Protein AF-A0A101NQ54-F1 (afdb_monomer_lite)

pLDDT: mean 85.05, std 10.68, range [37.66, 95.06]

Foldseek 3Di:
DDPPDLVVLVVLQVVVCVVDPAPDDPVVFVVVLVVVVVVVQCLQAVPPCVVACVACPPPDPPFHWAPKDWSYKTKHADPPDPFKIKMKTFMWTAGRVRDTDGRDIDIWIWGADPNDIHTDD

Sequence (121 aa):
MTGDGPGGDYAIQQVLESSSPANLPRAEENQLVALGSRIWLAEVTGTGRDRWPTYFGNEPLHTPYRDVRIQAGIARTVGGSPDRARVRLVWAGEDPAGEAEDGRSAQVLLTRSHAAWQPIR

Organism: NCBI:txid67386

Structure (mmCIF, N/CA/C/O backbone):
data_AF-A0A101NQ54-F1
#
_entry.id   AF-A0A101NQ54-F1
#
loop_
_atom_site.group_PDB
_atom_site.id
_atom_site.type_symbol
_atom_site.label_atom_id
_atom_site.label_alt_id
_atom_site.label_comp_id
_atom_site.label_asym_id
_atom_site.label_entity_id
_atom_site.label_seq_id
_atom_site.pdbx_PDB_ins_code
_atom_site.Cartn_x
_atom_site.Cartn_y
_atom_site.Cartn_z
_atom_site.occupancy
_atom_site.B_iso_or_equiv
_atom_site.auth_seq_id
_atom_site.auth_comp_id
_atom_site.auth_asym_id
_atom_site.auth_atom_id
_atom_site.pdbx_PDB_model_num
ATOM 1 N N . MET A 1 1 ? 28.590 -11.945 1.454 1.00 37.66 1 MET A N 1
ATOM 2 C CA . MET A 1 1 ? 28.012 -11.648 2.780 1.00 37.66 1 MET A CA 1
ATOM 3 C C . MET A 1 1 ? 26.573 -11.242 2.519 1.00 37.66 1 MET A C 1
ATOM 5 O O . MET A 1 1 ? 26.327 -10.095 2.190 1.00 37.66 1 MET A O 1
ATOM 9 N N . THR A 1 2 ? 25.662 -12.213 2.482 1.00 48.16 2 THR A N 1
ATOM 10 C CA . THR A 1 2 ? 24.274 -11.996 2.046 1.00 48.16 2 THR A CA 1
ATOM 11 C C . THR A 1 2 ? 23.422 -11.802 3.290 1.00 48.16 2 THR A C 1
ATOM 13 O O . THR A 1 2 ? 23.081 -12.768 3.963 1.00 48.16 2 THR A O 1
ATOM 16 N N . GLY A 1 3 ? 23.170 -10.541 3.634 1.00 43.81 3 GLY A N 1
ATOM 17 C CA . GLY A 1 3 ? 22.299 -10.132 4.740 1.00 43.81 3 GLY A CA 1
ATOM 18 C C . GLY A 1 3 ? 20.865 -9.846 4.294 1.00 43.81 3 GLY A C 1
ATOM 19 O O . GLY A 1 3 ? 20.188 -9.064 4.944 1.00 43.81 3 GLY A O 1
ATOM 20 N N . ASP A 1 4 ? 20.429 -10.446 3.185 1.00 55.75 4 ASP A N 1
ATOM 21 C CA . ASP A 1 4 ? 19.188 -10.103 2.485 1.00 55.75 4 ASP A CA 1
ATOM 22 C C . ASP A 1 4 ? 18.215 -11.294 2.479 1.00 55.75 4 ASP A C 1
ATOM 24 O O . ASP A 1 4 ? 17.857 -11.865 1.452 1.00 55.75 4 ASP A O 1
ATOM 28 N N . GLY A 1 5 ? 17.898 -11.773 3.681 1.00 58.06 5 GLY A N 1
ATOM 29 C CA . GLY A 1 5 ? 16.955 -12.868 3.904 1.00 58.06 5 GLY A CA 1
ATOM 30 C C . GLY A 1 5 ? 15.879 -12.480 4.918 1.00 58.06 5 GLY A C 1
ATOM 31 O O . GLY A 1 5 ? 15.963 -11.398 5.495 1.00 58.06 5 GLY A O 1
ATOM 32 N N . PRO A 1 6 ? 14.931 -13.385 5.234 1.00 60.62 6 PRO A N 1
ATOM 33 C CA . PRO A 1 6 ? 13.799 -13.123 6.133 1.00 60.62 6 PRO A CA 1
ATOM 34 C C . PRO A 1 6 ? 14.183 -12.485 7.479 1.00 60.62 6 PRO A C 1
ATOM 36 O O . PRO A 1 6 ? 13.400 -11.754 8.072 1.00 60.62 6 PRO A O 1
ATOM 39 N N . GLY A 1 7 ? 15.403 -12.735 7.973 1.00 62.97 7 GLY A N 1
ATOM 40 C CA . GLY A 1 7 ? 15.936 -12.101 9.184 1.00 62.97 7 GLY A CA 1
ATOM 41 C C . GLY A 1 7 ? 16.138 -10.581 9.077 1.00 62.97 7 GLY A C 1
ATOM 42 O O . GLY A 1 7 ? 15.941 -9.884 10.070 1.00 62.97 7 GLY A O 1
ATOM 43 N N . GLY A 1 8 ? 16.487 -10.066 7.894 1.00 67.19 8 GLY A N 1
ATOM 44 C CA . GLY A 1 8 ? 16.560 -8.630 7.610 1.00 67.19 8 GLY A CA 1
ATOM 45 C C . GLY A 1 8 ? 15.173 -7.988 7.626 1.00 67.19 8 GLY A C 1
ATOM 46 O O . GLY A 1 8 ? 14.975 -6.982 8.303 1.00 67.19 8 GLY A O 1
ATOM 47 N N . ASP A 1 9 ? 14.188 -8.643 7.007 1.00 75.06 9 ASP A N 1
ATOM 48 C CA . ASP A 1 9 ? 12.789 -8.196 7.009 1.00 75.06 9 ASP A CA 1
ATOM 49 C C . ASP A 1 9 ? 12.223 -8.111 8.438 1.00 75.06 9 ASP A C 1
ATOM 51 O O . ASP A 1 9 ? 11.572 -7.131 8.802 1.00 75.06 9 ASP A O 1
ATOM 55 N N . TYR A 1 10 ? 12.545 -9.086 9.300 1.00 72.44 10 TYR A N 1
ATOM 56 C CA . TYR A 1 10 ? 12.162 -9.039 10.717 1.00 72.44 10 TYR A CA 1
ATOM 57 C C . TYR A 1 10 ? 12.788 -7.858 11.468 1.00 72.44 10 TYR A C 1
ATOM 59 O O . TYR A 1 10 ? 12.113 -7.234 12.291 1.00 72.44 10 TYR A O 1
ATOM 67 N N . ALA A 1 11 ? 14.055 -7.530 11.203 1.00 78.44 11 ALA A N 1
ATOM 68 C CA . ALA A 1 11 ? 14.707 -6.381 11.825 1.00 78.44 11 ALA A CA 1
ATOM 69 C C . ALA A 1 11 ? 14.071 -5.058 11.367 1.00 78.44 11 ALA A C 1
ATOM 71 O O . ALA A 1 11 ? 13.776 -4.195 12.197 1.00 78.44 11 ALA A O 1
ATOM 72 N N . ILE A 1 12 ? 13.786 -4.924 10.067 1.00 78.81 12 ILE A N 1
ATOM 73 C CA . ILE A 1 12 ? 13.097 -3.757 9.500 1.00 78.81 12 ILE A CA 1
ATOM 74 C C . ILE A 1 12 ? 11.695 -3.621 10.110 1.00 78.81 12 ILE A C 1
ATOM 76 O O . ILE A 1 12 ? 11.304 -2.521 10.507 1.00 78.81 12 ILE A O 1
ATOM 80 N N . GLN A 1 13 ? 10.960 -4.728 10.264 1.00 82.06 13 GLN A N 1
ATOM 81 C CA . GLN A 1 13 ? 9.647 -4.725 10.907 1.00 82.06 13 GLN A CA 1
ATOM 82 C C . GLN A 1 13 ? 9.719 -4.212 12.351 1.00 82.06 13 GLN A C 1
ATOM 84 O O . GLN A 1 13 ? 8.916 -3.359 12.721 1.00 82.06 13 GLN A O 1
ATOM 89 N N . GLN A 1 14 ? 10.691 -4.653 13.157 1.00 77.81 14 GLN A N 1
ATOM 90 C CA . GLN A 1 14 ? 10.815 -4.178 14.542 1.00 77.81 14 GLN A CA 1
ATOM 91 C C . GLN A 1 14 ? 11.175 -2.691 14.636 1.00 77.81 14 GLN A C 1
ATOM 93 O O . GLN A 1 14 ? 10.640 -1.964 15.480 1.00 77.81 14 GLN A O 1
ATOM 98 N N . VAL A 1 15 ? 12.049 -2.206 13.750 1.00 79.69 15 VAL A N 1
ATOM 99 C CA . VAL A 1 15 ? 12.363 -0.772 13.666 1.00 79.69 15 VAL A CA 1
ATOM 100 C C . VAL A 1 15 ? 11.104 0.017 13.301 1.00 79.69 15 VAL A C 1
ATOM 102 O O . VAL A 1 15 ? 10.796 1.030 13.932 1.00 79.69 15 VAL A O 1
ATOM 105 N N . LEU A 1 16 ? 10.316 -0.478 12.347 1.00 79.69 16 LEU A N 1
ATOM 106 C CA . LEU A 1 16 ? 9.076 0.164 11.933 1.00 79.69 16 LEU A CA 1
ATOM 107 C C . LEU A 1 16 ? 8.032 0.177 13.064 1.00 79.69 16 LEU A C 1
ATOM 109 O O . LEU A 1 16 ? 7.446 1.227 13.338 1.00 79.69 16 LEU A O 1
ATOM 113 N N . GLU A 1 17 ? 7.845 -0.939 13.770 1.00 79.94 17 GLU A N 1
ATOM 114 C CA . GLU A 1 17 ? 6.942 -1.057 14.921 1.00 79.94 17 GLU A CA 1
ATOM 115 C C . GLU A 1 17 ? 7.335 -0.125 16.075 1.00 79.94 17 GLU A C 1
ATOM 117 O O . GLU A 1 17 ? 6.462 0.526 16.651 1.00 79.94 17 GLU A O 1
ATOM 122 N N . SER A 1 18 ? 8.631 0.002 16.379 1.00 73.88 18 SER A N 1
ATOM 123 C CA . SER A 1 18 ? 9.116 0.894 17.445 1.00 73.88 18 SER A CA 1
ATOM 124 C C . SER A 1 18 ? 8.966 2.383 17.110 1.00 73.88 18 SER A C 1
ATOM 126 O O . SER A 1 18 ? 8.860 3.211 18.014 1.00 73.88 18 SER A O 1
ATOM 128 N N . SER A 1 19 ? 8.877 2.738 15.822 1.00 75.69 19 SER A N 1
ATOM 129 C CA . SER A 1 19 ? 8.732 4.131 15.381 1.00 75.69 19 SER A CA 1
ATOM 130 C C . SER A 1 19 ? 7.388 4.769 15.754 1.00 75.69 19 SER A C 1
ATOM 132 O O . SER A 1 19 ? 7.277 5.997 15.773 1.00 75.69 19 SER A O 1
ATOM 134 N N . SER A 1 20 ? 6.331 3.982 16.006 1.00 72.81 20 SER A N 1
ATOM 135 C CA . SER A 1 20 ? 5.070 4.510 16.547 1.00 72.81 20 SER A CA 1
ATOM 136 C C . SER A 1 20 ? 4.220 3.444 17.238 1.00 72.81 20 SER A C 1
ATOM 138 O O . SER A 1 20 ? 4.012 2.367 16.666 1.00 72.81 20 SER A O 1
ATOM 140 N N . PRO A 1 21 ? 3.610 3.785 18.390 1.00 78.00 21 PRO A N 1
ATOM 141 C CA . PRO A 1 21 ? 2.788 2.857 19.154 1.00 78.00 21 PRO A CA 1
ATOM 142 C C . PRO A 1 21 ? 1.609 2.334 18.329 1.00 78.00 21 PRO A C 1
ATOM 144 O O . PRO A 1 21 ? 0.983 3.082 17.575 1.00 78.00 21 PRO A O 1
ATOM 147 N N . ALA A 1 22 ? 1.314 1.042 18.477 1.00 82.00 22 ALA A N 1
ATOM 148 C CA . ALA A 1 22 ? 0.141 0.425 17.873 1.00 82.00 22 ALA A CA 1
ATOM 149 C C . ALA A 1 22 ? -1.139 1.026 18.468 1.00 82.00 22 ALA A C 1
ATOM 151 O O . ALA A 1 22 ? -1.287 1.137 19.683 1.00 82.00 22 ALA A O 1
ATOM 152 N N . ASN A 1 23 ? -2.061 1.418 17.594 1.00 84.19 23 ASN A N 1
ATOM 153 C CA . ASN A 1 23 ? -3.337 2.042 17.951 1.00 84.19 23 ASN A CA 1
ATOM 154 C C . ASN A 1 23 ? -4.524 1.392 17.216 1.00 84.19 23 ASN A C 1
ATOM 156 O O . ASN A 1 23 ? -5.589 1.994 17.096 1.00 84.19 23 ASN A O 1
ATOM 160 N N . LEU A 1 24 ? -4.316 0.170 16.718 1.00 85.50 24 LEU A N 1
ATOM 161 C CA . LEU A 1 24 ? -5.283 -0.652 15.998 1.00 85.50 24 LEU A CA 1
ATOM 162 C C . LEU A 1 24 ? -5.225 -2.098 16.512 1.00 85.50 24 LEU A C 1
ATOM 164 O O . LEU A 1 24 ? -4.161 -2.554 16.943 1.0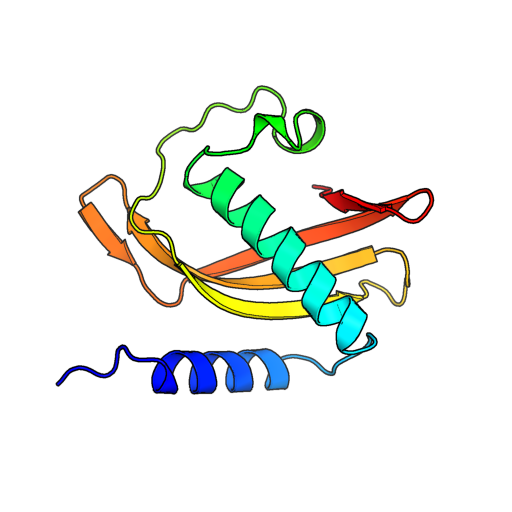0 85.50 24 LEU A O 1
ATOM 168 N N . PRO A 1 25 ? -6.333 -2.854 16.436 1.00 88.94 25 PRO A N 1
ATOM 169 C CA . PRO A 1 25 ? -6.299 -4.298 16.620 1.00 88.94 25 PRO A CA 1
ATOM 170 C C . PRO A 1 25 ? -5.367 -4.956 15.595 1.00 88.94 25 PRO A C 1
ATOM 172 O O . PRO A 1 25 ? -5.424 -4.640 14.408 1.00 88.94 25 PRO A O 1
ATOM 175 N N . ARG A 1 26 ? -4.561 -5.938 16.017 1.00 87.19 26 ARG A N 1
ATOM 176 C CA . ARG A 1 26 ? -3.557 -6.584 15.146 1.00 87.19 26 ARG A CA 1
ATOM 177 C C . ARG A 1 26 ? -4.148 -7.201 13.871 1.00 87.19 26 ARG A C 1
ATOM 179 O O . ARG A 1 26 ? -3.526 -7.156 12.817 1.00 87.19 26 ARG A O 1
ATOM 186 N N . ALA A 1 27 ? -5.355 -7.763 13.955 1.00 89.44 27 ALA A N 1
ATOM 187 C CA . ALA A 1 27 ? -6.048 -8.316 12.791 1.00 89.44 27 ALA A CA 1
ATOM 188 C C . ALA A 1 27 ? -6.398 -7.234 11.757 1.00 89.44 27 ALA A C 1
ATOM 190 O O . ALA A 1 27 ? -6.223 -7.442 10.559 1.00 89.44 27 ALA A O 1
ATOM 191 N N . GLU A 1 28 ? -6.852 -6.074 12.227 1.00 89.94 28 GLU A N 1
ATOM 192 C CA . GLU A 1 28 ? -7.181 -4.933 11.380 1.00 89.94 28 GLU A CA 1
ATOM 193 C C . GLU A 1 28 ? -5.919 -4.298 10.794 1.00 89.94 28 GLU A C 1
ATOM 195 O O . GLU A 1 28 ? -5.867 -4.023 9.600 1.00 89.94 28 GLU A O 1
ATOM 200 N N . GLU A 1 29 ? -4.863 -4.155 11.594 1.00 91.56 29 GLU A N 1
ATOM 201 C CA . GLU A 1 29 ? -3.559 -3.710 11.107 1.00 91.56 29 GLU A CA 1
ATOM 202 C C . GLU A 1 29 ? -3.045 -4.600 9.968 1.00 91.56 29 GLU A C 1
ATOM 204 O O . GLU A 1 29 ? -2.702 -4.087 8.906 1.00 91.56 29 GLU A O 1
ATOM 209 N N . ASN A 1 30 ? -3.070 -5.924 10.136 1.00 92.12 30 ASN A N 1
ATOM 210 C CA . ASN A 1 30 ? -2.643 -6.861 9.095 1.00 92.12 30 ASN A CA 1
ATOM 211 C C . ASN A 1 30 ? -3.478 -6.726 7.809 1.00 92.12 30 ASN A C 1
ATOM 213 O O . ASN A 1 30 ? -2.934 -6.797 6.706 1.00 92.12 30 ASN A O 1
ATOM 217 N N . GLN A 1 31 ? -4.794 -6.515 7.934 1.00 93.12 31 GLN A N 1
ATOM 218 C CA . GLN A 1 31 ? -5.672 -6.279 6.784 1.00 93.12 31 GLN A CA 1
ATOM 219 C C . GLN A 1 31 ? -5.314 -4.982 6.053 1.00 93.12 31 GLN A C 1
ATOM 221 O O . GLN A 1 31 ? -5.251 -4.966 4.823 1.00 93.12 31 GLN A O 1
ATOM 226 N N . LEU A 1 32 ? -5.054 -3.908 6.800 1.00 93.88 32 LEU A N 1
ATOM 227 C CA . LEU A 1 32 ? -4.682 -2.610 6.246 1.00 93.88 32 LEU A CA 1
ATOM 228 C C . LEU A 1 32 ? -3.304 -2.638 5.600 1.00 93.88 32 LEU A C 1
ATOM 230 O O . LEU A 1 32 ? -3.148 -2.089 4.515 1.00 93.88 32 LEU A O 1
ATOM 234 N N . VAL A 1 33 ? -2.333 -3.312 6.215 1.00 94.94 33 VAL A N 1
ATOM 235 C CA . VAL A 1 33 ? -1.010 -3.530 5.623 1.00 94.94 33 VAL A CA 1
ATOM 236 C C . VAL A 1 33 ? -1.152 -4.304 4.317 1.00 94.94 33 VAL A C 1
ATOM 238 O O . VAL A 1 33 ? -0.672 -3.830 3.297 1.00 94.94 33 VAL A O 1
ATOM 241 N N . ALA A 1 34 ? -1.897 -5.413 4.293 1.00 94.81 34 ALA A N 1
ATOM 242 C CA . ALA A 1 34 ? -2.115 -6.180 3.065 1.00 94.81 34 ALA A CA 1
ATOM 243 C C . ALA A 1 34 ? -2.812 -5.363 1.961 1.00 94.81 34 ALA A C 1
ATOM 245 O O . ALA A 1 34 ? -2.463 -5.485 0.785 1.00 94.81 34 ALA A O 1
ATOM 246 N N . LEU A 1 35 ? -3.791 -4.527 2.320 1.00 94.75 35 LEU A N 1
ATOM 247 C CA . LEU A 1 35 ? -4.455 -3.623 1.383 1.00 94.75 35 LEU A CA 1
ATOM 248 C C . LEU A 1 35 ? -3.481 -2.557 0.860 1.00 94.75 35 LEU A C 1
ATOM 250 O O . LEU A 1 35 ? -3.336 -2.411 -0.353 1.00 94.75 35 LEU A O 1
ATOM 254 N N . GLY A 1 36 ? -2.774 -1.871 1.760 1.00 94.25 36 GLY A N 1
ATOM 255 C CA . GLY A 1 36 ? -1.777 -0.853 1.436 1.00 94.25 36 GLY A CA 1
ATOM 256 C C . GLY A 1 36 ? -0.648 -1.400 0.568 1.00 94.25 36 GLY A C 1
ATOM 257 O O . GLY A 1 36 ? -0.278 -0.759 -0.406 1.00 94.25 36 GLY A O 1
ATOM 258 N N . SER A 1 37 ? -0.162 -2.613 0.840 1.00 94.12 37 SER A N 1
ATOM 259 C CA . SER A 1 37 ? 0.836 -3.301 0.018 1.00 94.12 37 SER A CA 1
ATOM 260 C C . SER A 1 37 ? 0.365 -3.503 -1.418 1.00 94.12 37 SER A C 1
ATOM 262 O O . SER A 1 37 ? 1.123 -3.253 -2.347 1.00 94.12 37 SER A O 1
ATOM 264 N N . ARG A 1 38 ? -0.890 -3.921 -1.630 1.00 94.19 38 ARG A N 1
ATOM 265 C CA . ARG A 1 38 ? -1.433 -4.104 -2.988 1.00 94.19 38 ARG A CA 1
ATOM 266 C C . ARG A 1 38 ? -1.607 -2.777 -3.722 1.00 94.19 38 ARG A C 1
ATOM 268 O O . ARG A 1 38 ? -1.344 -2.722 -4.917 1.00 94.19 38 ARG A O 1
ATOM 275 N N . ILE A 1 39 ? -2.041 -1.734 -3.014 1.00 92.94 39 ILE A N 1
ATOM 276 C CA . ILE A 1 39 ? -2.156 -0.382 -3.574 1.00 92.94 39 ILE A CA 1
ATOM 277 C C . ILE A 1 39 ? -0.772 0.136 -3.960 1.00 92.94 39 ILE A C 1
ATOM 279 O O . ILE A 1 39 ? -0.597 0.597 -5.080 1.00 92.94 39 ILE A O 1
ATOM 283 N N . TRP A 1 40 ? 0.221 -0.013 -3.081 1.00 93.50 40 TRP A N 1
ATOM 284 C CA . TRP A 1 40 ? 1.592 0.405 -3.355 1.00 93.50 40 TRP A CA 1
ATOM 285 C C . TRP A 1 40 ? 2.191 -0.340 -4.547 1.00 93.50 40 TRP A C 1
ATOM 287 O O . TRP A 1 40 ? 2.733 0.288 -5.448 1.00 93.50 40 TRP A O 1
ATOM 297 N N . LEU A 1 41 ? 2.023 -1.664 -4.617 1.00 91.94 41 LEU A N 1
ATOM 298 C CA . LEU A 1 41 ? 2.444 -2.451 -5.778 1.00 91.94 41 LEU A CA 1
ATOM 299 C C . LEU A 1 41 ? 1.788 -1.946 -7.069 1.00 91.94 41 LEU A C 1
ATOM 301 O O . LEU A 1 41 ? 2.474 -1.804 -8.079 1.00 91.94 41 LEU A O 1
ATOM 305 N N . ALA A 1 42 ? 0.492 -1.625 -7.045 1.00 91.31 42 ALA A N 1
ATOM 306 C CA . ALA A 1 42 ? -0.190 -1.031 -8.193 1.00 91.31 42 ALA A CA 1
ATOM 307 C C . ALA A 1 42 ? 0.321 0.381 -8.520 1.00 91.31 42 ALA A C 1
ATOM 309 O O . ALA A 1 42 ? 0.374 0.767 -9.688 1.00 91.31 42 ALA A O 1
ATOM 310 N N . GLU A 1 43 ? 0.744 1.148 -7.521 1.00 89.62 43 GLU A N 1
ATOM 311 C CA . GLU A 1 43 ? 1.354 2.457 -7.720 1.00 89.62 43 GLU A CA 1
ATOM 312 C C . GLU A 1 43 ? 2.696 2.343 -8.441 1.00 89.62 43 GLU A C 1
ATOM 314 O O . GLU A 1 43 ? 2.866 2.973 -9.485 1.00 89.62 43 GLU A O 1
ATOM 319 N N . VAL A 1 44 ? 3.608 1.500 -7.953 1.00 90.19 44 VAL A N 1
ATOM 320 C CA . VAL A 1 44 ? 4.980 1.447 -8.478 1.00 90.19 44 VAL A CA 1
ATOM 321 C C . VAL A 1 44 ? 5.150 0.537 -9.691 1.00 90.19 44 VAL A C 1
ATOM 323 O O . VAL A 1 44 ? 6.006 0.814 -10.521 1.00 90.19 44 VAL A O 1
ATOM 326 N N . THR A 1 45 ? 4.340 -0.514 -9.848 1.00 88.50 45 THR A N 1
ATOM 327 C CA . THR A 1 45 ? 4.416 -1.419 -11.018 1.00 88.50 45 THR A CA 1
ATOM 328 C C . THR A 1 45 ? 3.374 -1.101 -12.088 1.00 88.50 45 THR A C 1
ATOM 330 O O . THR A 1 45 ? 3.498 -1.526 -13.233 1.00 88.50 45 THR A O 1
ATOM 333 N N . GLY A 1 46 ? 2.293 -0.416 -11.710 1.00 86.50 46 GLY A N 1
ATOM 334 C CA . GLY A 1 46 ? 1.118 -0.205 -12.553 1.00 86.50 46 GLY A CA 1
ATOM 335 C C . GLY A 1 46 ? 0.163 -1.387 -12.667 1.00 86.50 46 GLY A C 1
ATOM 336 O O . GLY A 1 46 ? -0.952 -1.227 -13.165 1.00 86.50 46 GLY A O 1
ATOM 337 N N . THR A 1 47 ? 0.544 -2.555 -12.155 1.00 86.38 47 THR A N 1
ATOM 338 C CA . THR A 1 47 ? -0.296 -3.753 -12.186 1.00 86.38 47 THR A CA 1
ATOM 339 C C . THR A 1 47 ? -1.420 -3.639 -11.158 1.00 86.38 47 THR A C 1
ATOM 341 O O . THR A 1 47 ? -1.163 -3.487 -9.968 1.00 86.38 47 THR A O 1
ATOM 344 N N . GLY A 1 48 ? -2.678 -3.764 -11.585 1.00 86.19 48 GLY A N 1
ATOM 345 C CA . GLY A 1 48 ? -3.829 -3.759 -10.674 1.00 86.19 48 GLY A CA 1
ATOM 346 C C . GLY A 1 48 ? -4.396 -2.374 -10.349 1.00 86.19 48 GLY A C 1
ATOM 347 O O . GLY A 1 48 ? -5.255 -2.269 -9.471 1.00 86.19 48 GLY A O 1
ATOM 348 N N . ARG A 1 49 ? -3.954 -1.310 -11.040 1.00 88.25 49 ARG A N 1
ATOM 349 C CA . ARG A 1 49 ? -4.530 0.042 -10.890 1.00 88.25 49 ARG A CA 1
ATOM 350 C C . ARG A 1 49 ? -6.019 0.099 -11.245 1.00 88.25 49 ARG A C 1
ATOM 352 O O . ARG A 1 49 ? -6.750 0.906 -10.676 1.00 88.25 49 ARG A O 1
ATOM 359 N N . ASP A 1 50 ? -6.483 -0.804 -12.106 1.00 88.00 50 ASP A N 1
ATOM 360 C CA . ASP A 1 50 ? -7.891 -0.989 -12.478 1.00 88.00 50 ASP A CA 1
ATOM 361 C C . ASP A 1 50 ? -8.807 -1.299 -11.281 1.00 88.00 50 ASP A C 1
ATOM 363 O O . ASP A 1 50 ? -10.005 -1.030 -11.341 1.00 88.00 50 ASP A O 1
ATOM 367 N N . ARG A 1 51 ? -8.255 -1.798 -10.166 1.00 88.44 51 ARG A N 1
ATOM 368 C CA . ARG A 1 51 ? -9.011 -2.042 -8.927 1.00 88.44 51 ARG A CA 1
ATOM 369 C C . ARG A 1 51 ? -9.326 -0.777 -8.137 1.00 88.44 51 ARG A C 1
ATOM 371 O O . ARG A 1 51 ? -10.248 -0.793 -7.323 1.00 88.44 51 ARG A O 1
ATOM 378 N N . TRP A 1 52 ? -8.582 0.303 -8.365 1.00 89.94 52 TRP A N 1
ATOM 379 C CA . TRP A 1 52 ? -8.770 1.584 -7.684 1.00 89.94 52 TRP A CA 1
ATOM 380 C C . TRP A 1 52 ? -8.757 2.749 -8.685 1.00 89.94 52 TRP A C 1
ATOM 382 O O . TRP A 1 52 ? -7.924 3.653 -8.573 1.00 89.94 52 TRP A O 1
ATOM 392 N N . PRO A 1 53 ? -9.694 2.769 -9.652 1.00 87.25 53 PRO A N 1
ATOM 393 C CA . PRO A 1 53 ? -9.687 3.750 -10.736 1.00 87.25 53 PRO A CA 1
ATOM 394 C C . PRO A 1 53 ? -9.847 5.182 -10.213 1.00 87.25 53 PRO A C 1
ATOM 396 O O . PRO A 1 53 ? -9.206 6.098 -10.713 1.00 87.25 53 PRO A O 1
ATOM 399 N N . THR A 1 54 ? -10.635 5.383 -9.153 1.00 87.75 54 THR A N 1
ATOM 400 C CA . THR A 1 54 ? -10.813 6.696 -8.512 1.00 87.75 54 THR A CA 1
ATOM 401 C C . THR A 1 54 ? -9.555 7.181 -7.786 1.00 87.75 54 THR A C 1
ATOM 403 O O . THR A 1 54 ? -9.366 8.383 -7.642 1.00 87.75 54 THR A O 1
ATOM 406 N N . TYR A 1 55 ? -8.699 6.265 -7.321 1.00 87.50 55 TYR A N 1
ATOM 407 C CA . TYR A 1 55 ? -7.473 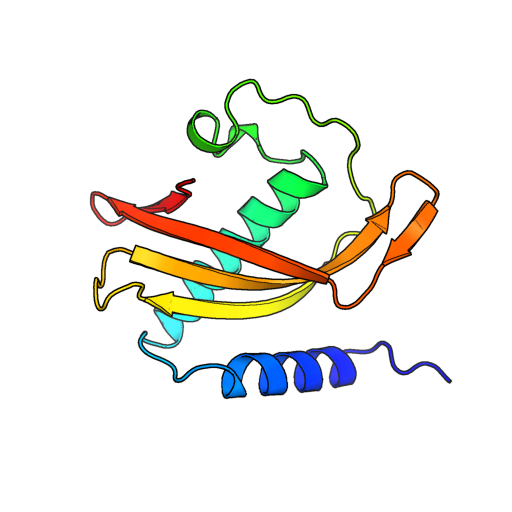6.603 -6.593 1.00 87.50 55 TYR A CA 1
ATOM 408 C C . TYR A 1 55 ? -6.324 6.960 -7.537 1.00 87.50 55 TYR A C 1
ATOM 410 O O . TYR A 1 55 ? -5.665 7.976 -7.343 1.00 87.50 55 TYR A O 1
ATOM 418 N N . PHE A 1 56 ? -6.109 6.141 -8.571 1.00 87.69 56 PHE A N 1
ATOM 419 C CA . PHE A 1 56 ? -5.054 6.374 -9.561 1.00 87.69 56 PHE A CA 1
ATOM 420 C C . PHE A 1 56 ? -5.453 7.391 -10.636 1.00 87.69 56 PHE A C 1
ATOM 422 O O . PHE A 1 56 ? -4.585 8.002 -11.256 1.00 87.69 56 PHE A O 1
ATOM 429 N N . GLY A 1 57 ? -6.755 7.583 -10.864 1.00 84.31 57 GLY A N 1
ATOM 430 C CA . GLY A 1 57 ? -7.265 8.460 -11.910 1.00 84.31 57 GLY A CA 1
ATOM 431 C C . GLY A 1 57 ? -6.700 8.109 -13.290 1.00 84.31 57 GLY A C 1
ATOM 432 O O . GLY A 1 57 ? -6.407 6.954 -13.593 1.00 84.31 57 GLY A O 1
ATOM 433 N N . ASN A 1 58 ? -6.515 9.138 -14.118 1.00 79.44 58 ASN A N 1
ATOM 434 C CA . ASN A 1 58 ? -5.877 9.028 -15.435 1.00 79.44 58 ASN A CA 1
ATOM 435 C C . ASN A 1 58 ? -4.365 9.289 -15.370 1.00 79.44 58 ASN A C 1
ATOM 437 O O . ASN A 1 58 ? -3.768 9.716 -16.358 1.00 79.44 58 ASN A O 1
ATOM 441 N N . GLU A 1 59 ? -3.753 9.126 -14.197 1.00 75.94 59 GLU A N 1
ATOM 442 C CA . GLU A 1 59 ? -2.368 9.521 -13.999 1.00 75.94 59 GLU A CA 1
ATOM 443 C C . GLU A 1 59 ? -1.427 8.524 -14.693 1.00 75.94 59 GLU A C 1
ATOM 445 O O . GLU A 1 59 ? -1.441 7.327 -14.366 1.00 75.94 59 GLU A O 1
ATOM 450 N N . PRO A 1 60 ? -0.630 8.977 -15.678 1.00 69.06 60 PRO A N 1
ATOM 451 C CA . PRO A 1 60 ? 0.236 8.082 -16.424 1.00 69.06 60 PRO A CA 1
ATOM 452 C C . PRO A 1 60 ? 1.285 7.464 -15.496 1.00 69.06 60 PRO A C 1
ATOM 454 O O . PRO A 1 60 ? 1.891 8.143 -14.668 1.00 69.06 60 PRO A O 1
ATOM 457 N N . LEU A 1 61 ? 1.531 6.159 -15.648 1.00 73.19 61 LEU A N 1
ATOM 458 C CA . LEU A 1 61 ? 2.760 5.578 -15.118 1.00 73.19 61 LEU A CA 1
ATOM 459 C C . LEU A 1 61 ? 3.921 6.141 -15.913 1.00 73.19 61 LEU A C 1
ATOM 461 O O . LEU A 1 61 ? 4.114 5.774 -17.069 1.00 73.19 61 LEU A O 1
ATOM 465 N N . HIS A 1 62 ? 4.684 7.025 -15.284 1.00 63.16 62 HIS A N 1
ATOM 466 C CA . HIS A 1 62 ? 5.856 7.597 -15.922 1.00 63.16 62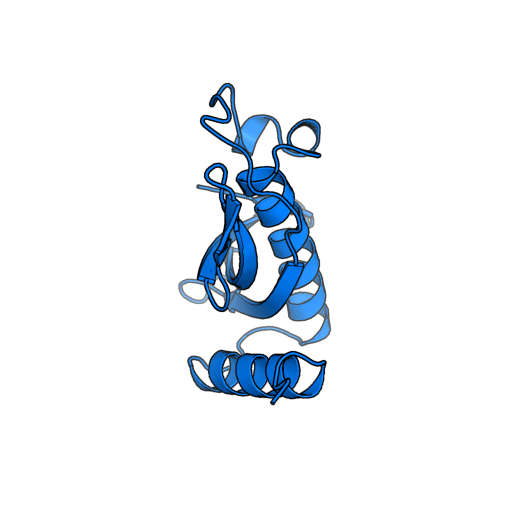 HIS A CA 1
ATOM 467 C C . HIS A 1 62 ? 6.922 6.523 -16.150 1.00 63.16 62 HIS A C 1
ATOM 469 O O . HIS A 1 62 ? 7.432 6.424 -17.264 1.00 63.16 62 HIS A O 1
ATOM 475 N N . THR A 1 63 ? 7.167 5.656 -15.156 1.00 74.38 63 THR A N 1
ATOM 476 C CA . THR A 1 63 ? 8.064 4.510 -15.328 1.00 74.38 63 THR A CA 1
ATOM 477 C C . THR A 1 63 ? 7.884 3.462 -14.213 1.00 74.38 63 THR A C 1
ATOM 479 O O . THR A 1 63 ? 8.082 3.801 -13.047 1.00 74.38 63 THR A O 1
ATOM 482 N N . PRO A 1 64 ? 7.489 2.210 -14.516 1.00 84.25 64 PRO A N 1
ATOM 483 C CA . PRO A 1 64 ? 7.250 1.200 -13.489 1.00 84.25 64 PRO A CA 1
ATOM 484 C C . PRO A 1 64 ? 8.547 0.600 -12.934 1.00 84.25 64 PRO A C 1
ATOM 486 O O . PRO A 1 64 ? 9.451 0.261 -13.698 1.00 84.25 64 PRO A O 1
ATOM 489 N N . TYR A 1 65 ? 8.580 0.400 -11.619 1.00 88.88 65 TYR A N 1
ATOM 490 C CA . TYR A 1 65 ? 9.564 -0.443 -10.943 1.00 88.88 65 TYR A CA 1
ATOM 491 C C . TYR A 1 65 ? 9.328 -1.925 -11.263 1.00 88.88 65 TYR A C 1
ATOM 493 O O . TYR A 1 65 ? 8.193 -2.354 -11.509 1.00 88.88 65 TYR A O 1
ATOM 501 N N . ARG A 1 66 ? 10.401 -2.714 -11.211 1.00 89.19 66 ARG A N 1
ATOM 502 C CA . ARG A 1 66 ? 10.400 -4.175 -11.379 1.00 89.19 66 ARG A CA 1
ATOM 503 C C . ARG A 1 66 ? 10.824 -4.867 -10.090 1.00 89.19 66 ARG A C 1
ATOM 505 O O . ARG A 1 66 ? 11.266 -4.213 -9.151 1.00 89.19 66 ARG A O 1
ATOM 512 N N . ASP A 1 67 ? 10.590 -6.176 -10.018 1.00 88.81 67 ASP A N 1
ATOM 513 C CA . ASP A 1 67 ? 10.996 -7.031 -8.889 1.00 88.81 67 ASP A CA 1
ATOM 514 C C . ASP A 1 67 ? 10.618 -6.474 -7.506 1.00 88.81 67 ASP A C 1
ATOM 516 O O . ASP A 1 67 ? 11.328 -6.619 -6.512 1.00 88.81 67 ASP A O 1
ATOM 520 N N . VAL A 1 68 ? 9.457 -5.816 -7.451 1.00 90.06 68 VAL A N 1
ATOM 521 C CA . VAL A 1 68 ? 9.010 -5.100 -6.261 1.00 90.06 68 VAL A CA 1
ATOM 522 C C . VAL A 1 68 ? 8.567 -6.083 -5.183 1.00 90.06 68 VAL A C 1
ATOM 524 O O . VAL A 1 68 ? 7.655 -6.888 -5.393 1.00 90.06 68 VAL A O 1
ATOM 527 N N . ARG A 1 69 ? 9.145 -5.951 -3.989 1.00 90.81 69 ARG A N 1
ATOM 528 C CA . ARG A 1 69 ? 8.780 -6.706 -2.785 1.00 90.81 69 ARG A CA 1
ATOM 529 C C . ARG A 1 69 ? 8.505 -5.775 -1.609 1.00 90.81 69 ARG A C 1
ATOM 531 O O . ARG A 1 69 ? 9.181 -4.768 -1.422 1.00 90.81 69 ARG A O 1
ATOM 538 N N . ILE A 1 70 ? 7.530 -6.136 -0.780 1.00 91.62 70 ILE A N 1
ATOM 539 C CA . ILE A 1 70 ? 7.283 -5.466 0.502 1.00 91.62 70 ILE A CA 1
ATOM 540 C C . ILE A 1 70 ? 8.090 -6.191 1.575 1.00 91.62 70 ILE A C 1
ATOM 542 O O . ILE A 1 70 ? 7.899 -7.388 1.768 1.00 91.62 70 ILE A O 1
ATOM 546 N N . GLN A 1 71 ? 8.962 -5.461 2.262 1.00 89.19 71 GLN A N 1
ATOM 547 C CA . GLN A 1 71 ? 9.833 -5.983 3.319 1.00 89.19 71 GLN A CA 1
ATOM 548 C C . GLN A 1 71 ? 9.169 -5.876 4.693 1.00 89.19 71 GLN A C 1
ATOM 550 O O . GLN A 1 71 ? 9.245 -6.791 5.506 1.00 89.19 71 GLN A O 1
ATOM 555 N N . ALA A 1 72 ? 8.483 -4.759 4.950 1.00 90.62 72 ALA A N 1
ATOM 556 C CA . ALA A 1 72 ? 7.814 -4.510 6.221 1.00 90.62 72 ALA A CA 1
ATOM 557 C C . ALA A 1 72 ? 6.594 -3.606 6.047 1.00 90.62 72 ALA A C 1
ATOM 559 O O . ALA A 1 72 ? 6.480 -2.851 5.076 1.00 90.62 72 ALA A O 1
ATOM 560 N N . GLY A 1 73 ? 5.685 -3.646 7.018 1.00 93.31 73 GLY A N 1
ATOM 561 C CA . GLY A 1 73 ? 4.505 -2.797 7.003 1.00 93.31 73 GLY A CA 1
ATOM 562 C C . GLY A 1 73 ? 3.836 -2.666 8.362 1.00 93.31 73 GLY A C 1
ATOM 563 O O . GLY A 1 73 ? 3.726 -3.631 9.114 1.00 93.31 73 GLY A O 1
ATOM 564 N N . ILE A 1 74 ? 3.352 -1.461 8.655 1.00 92.88 74 ILE A N 1
ATOM 565 C CA . ILE A 1 74 ? 2.487 -1.178 9.805 1.00 92.88 74 ILE A CA 1
ATOM 566 C C . ILE A 1 74 ? 1.340 -0.269 9.385 1.00 92.88 74 ILE A C 1
ATOM 568 O O . ILE A 1 74 ? 1.496 0.583 8.508 1.00 92.88 74 ILE A O 1
ATOM 572 N N . ALA A 1 75 ? 0.204 -0.388 10.060 1.00 93.56 75 ALA A N 1
ATOM 573 C CA . ALA A 1 75 ? -0.918 0.531 9.909 1.00 93.56 75 ALA A CA 1
ATOM 574 C C . ALA A 1 75 ? -1.218 1.221 11.239 1.00 93.56 75 ALA A C 1
ATOM 576 O O . ALA A 1 75 ? -1.154 0.600 12.301 1.00 93.56 75 ALA A O 1
ATOM 577 N N . ARG A 1 76 ? -1.525 2.519 11.193 1.00 92.50 76 ARG A N 1
ATOM 578 C CA . ARG A 1 76 ? -1.855 3.324 12.377 1.00 92.50 76 ARG A CA 1
ATOM 579 C C . ARG A 1 76 ? -3.041 4.236 12.092 1.00 92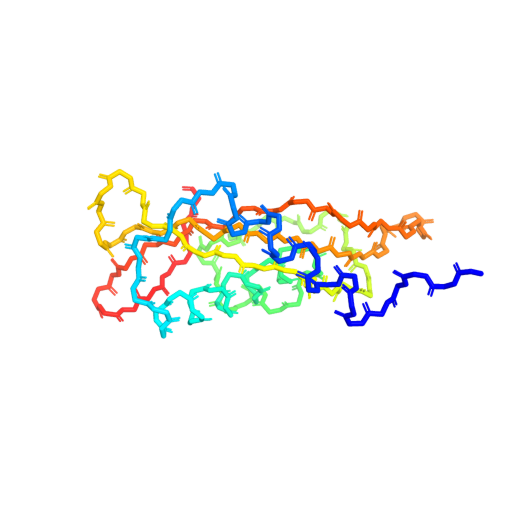.50 76 ARG A C 1
ATOM 581 O O . ARG A 1 76 ? -3.102 4.801 11.003 1.00 92.50 76 ARG A O 1
ATOM 588 N N . THR A 1 77 ? -3.951 4.433 13.047 1.00 91.50 77 THR A N 1
ATOM 589 C CA . THR A 1 77 ? -5.010 5.447 12.894 1.00 91.50 77 THR A CA 1
ATOM 590 C C . THR A 1 77 ? -4.427 6.855 12.825 1.00 91.50 77 THR A C 1
ATOM 592 O O . THR A 1 77 ? -3.396 7.149 13.437 1.00 91.50 77 THR A O 1
ATOM 595 N N . VAL A 1 78 ? -5.086 7.734 12.071 1.00 88.69 78 VAL A N 1
ATOM 596 C CA . VAL A 1 78 ? -4.677 9.131 11.882 1.00 88.69 78 VAL A CA 1
ATOM 597 C C . VAL A 1 78 ? -5.602 10.044 12.676 1.00 88.69 78 VAL A C 1
ATOM 599 O O . VAL A 1 78 ? -6.822 9.977 12.536 1.00 88.69 78 VAL A O 1
ATOM 602 N N . GLY A 1 79 ? -5.024 10.916 13.508 1.00 82.06 79 GLY A N 1
ATOM 603 C CA . GLY A 1 79 ? -5.785 11.914 14.270 1.00 82.06 79 GLY A CA 1
ATOM 604 C C . GLY A 1 79 ? -6.796 11.318 15.256 1.00 82.06 79 GLY A C 1
ATOM 605 O O . GLY A 1 79 ? -7.790 11.963 15.562 1.00 82.06 79 GLY A O 1
ATOM 606 N N . GLY A 1 80 ? -6.584 10.074 15.703 1.00 78.00 80 GLY A N 1
ATOM 607 C CA . GLY A 1 80 ? -7.512 9.356 16.583 1.00 78.00 80 GLY A CA 1
ATOM 608 C C . GLY A 1 80 ? -8.805 8.887 15.905 1.00 78.00 80 GLY A C 1
ATOM 609 O O . GLY A 1 80 ? -9.673 8.347 16.584 1.00 78.00 80 GLY A O 1
ATOM 610 N N . SER A 1 81 ? -8.948 9.065 14.586 1.00 84.56 81 SER A N 1
ATOM 611 C CA . SER A 1 81 ? -10.124 8.602 13.851 1.00 84.56 81 SER A CA 1
ATOM 612 C C . SER A 1 81 ? -10.013 7.102 13.551 1.00 84.56 81 SER A C 1
ATOM 614 O O . SER A 1 81 ? -9.059 6.695 12.883 1.00 84.56 81 SER A O 1
ATOM 616 N N . PRO A 1 82 ? -10.980 6.272 13.980 1.00 83.56 82 PRO A N 1
ATOM 617 C CA . PRO A 1 82 ? -10.996 4.845 13.650 1.00 83.56 82 PRO A CA 1
ATOM 618 C C . PRO A 1 82 ? -11.265 4.590 12.160 1.00 83.56 82 PRO A C 1
ATOM 620 O O . PRO A 1 82 ? -10.985 3.505 11.663 1.00 83.56 82 PRO A O 1
ATOM 623 N N . ASP A 1 83 ? -11.761 5.598 11.440 1.00 90.12 83 ASP A N 1
ATOM 624 C CA . ASP A 1 83 ? -12.092 5.513 10.020 1.00 90.12 83 ASP A CA 1
ATOM 625 C C . ASP A 1 83 ? -10.977 6.042 9.117 1.00 90.12 83 ASP A C 1
ATOM 627 O O . ASP A 1 83 ? -11.154 6.121 7.905 1.00 90.12 83 ASP A O 1
ATOM 631 N N . ARG A 1 84 ? -9.821 6.422 9.671 1.00 92.69 84 ARG A N 1
ATOM 632 C CA . ARG A 1 84 ? -8.655 6.843 8.889 1.00 92.69 84 ARG A CA 1
ATOM 633 C C . ARG A 1 84 ? -7.412 6.142 9.381 1.00 92.69 84 ARG A C 1
ATOM 635 O O . ARG A 1 84 ? -7.047 6.269 10.545 1.00 92.69 84 ARG A O 1
ATOM 642 N N . ALA A 1 85 ? -6.714 5.480 8.471 1.00 93.81 85 ALA A N 1
ATOM 643 C CA . ALA A 1 85 ? -5.472 4.794 8.764 1.00 93.81 85 ALA A CA 1
ATOM 644 C C . ALA A 1 85 ? -4.375 5.195 7.779 1.00 93.81 85 ALA A C 1
ATOM 646 O O . ALA A 1 85 ? -4.606 5.372 6.586 1.00 93.81 85 ALA A O 1
ATOM 647 N N . ARG A 1 86 ? -3.156 5.324 8.291 1.00 94.75 86 ARG A N 1
ATOM 648 C CA . ARG A 1 86 ? -1.937 5.468 7.508 1.00 94.75 86 ARG A CA 1
ATOM 649 C C . ARG A 1 86 ? -1.180 4.159 7.572 1.00 94.75 86 ARG A C 1
ATOM 651 O O . ARG A 1 86 ? -0.762 3.733 8.649 1.00 94.75 86 ARG A O 1
ATOM 658 N N . VAL A 1 87 ? -0.988 3.554 6.414 1.00 95.06 87 VAL A N 1
ATOM 659 C CA . VAL A 1 87 ? -0.115 2.404 6.237 1.00 95.06 87 VAL A CA 1
ATOM 660 C C . VAL A 1 87 ? 1.262 2.930 5.875 1.00 95.06 87 VAL A C 1
ATOM 662 O O . VAL A 1 87 ? 1.402 3.696 4.926 1.00 95.06 87 VAL A O 1
ATOM 665 N N . ARG A 1 88 ? 2.272 2.552 6.651 1.00 94.94 88 ARG A N 1
ATOM 666 C CA . ARG A 1 88 ? 3.679 2.766 6.315 1.00 94.94 88 ARG A CA 1
ATOM 667 C C . ARG A 1 88 ? 4.260 1.439 5.882 1.00 94.94 88 ARG A C 1
ATOM 669 O O . ARG A 1 88 ? 4.080 0.447 6.583 1.00 94.94 88 ARG A O 1
ATOM 676 N N . LEU A 1 89 ? 4.935 1.443 4.747 1.00 94.31 89 LEU A N 1
ATOM 677 C CA . LEU A 1 89 ? 5.547 0.265 4.155 1.00 94.31 89 LEU A CA 1
ATOM 678 C C . LEU A 1 89 ? 7.035 0.519 3.965 1.00 94.31 89 LEU A C 1
ATOM 680 O O . LEU A 1 89 ? 7.445 1.650 3.699 1.00 94.31 89 LEU A O 1
ATOM 684 N N . VAL A 1 90 ? 7.811 -0.549 4.070 1.00 93.44 90 VAL A N 1
ATOM 685 C CA . VAL A 1 90 ? 9.182 -0.610 3.577 1.00 93.44 90 VAL A CA 1
ATOM 686 C C . VAL A 1 90 ? 9.205 -1.613 2.439 1.00 93.44 90 VAL A C 1
ATOM 688 O O . VAL A 1 90 ? 8.615 -2.691 2.550 1.00 93.44 90 VAL A O 1
ATOM 691 N N . TRP A 1 91 ? 9.816 -1.240 1.327 1.00 93.12 91 TRP A N 1
ATOM 692 C CA . TRP A 1 91 ? 9.811 -2.021 0.105 1.00 93.12 91 TRP A CA 1
ATOM 693 C C . TRP A 1 91 ? 11.150 -1.914 -0.615 1.00 93.12 91 TRP A C 1
ATOM 695 O O . TRP A 1 91 ? 11.903 -0.958 -0.431 1.00 93.12 91 TRP A O 1
ATOM 705 N N . ALA A 1 92 ? 11.399 -2.901 -1.462 1.00 92.44 92 ALA A N 1
ATOM 706 C CA . ALA A 1 92 ? 12.533 -2.944 -2.363 1.00 92.44 92 ALA A CA 1
ATOM 707 C C . ALA A 1 92 ? 12.038 -3.196 -3.787 1.00 92.44 92 ALA A C 1
ATOM 709 O O . ALA A 1 92 ? 10.965 -3.777 -3.974 1.00 92.44 92 ALA A O 1
ATOM 710 N N . GLY A 1 93 ? 12.796 -2.759 -4.780 1.00 92.25 93 GLY A N 1
ATOM 711 C CA . GLY A 1 93 ? 12.500 -2.982 -6.188 1.00 92.25 93 GLY A CA 1
ATOM 712 C C . GLY A 1 93 ? 13.611 -2.452 -7.080 1.00 92.25 93 GLY A C 1
ATOM 713 O O . GLY A 1 93 ? 14.457 -1.680 -6.644 1.00 92.25 93 GLY A O 1
ATOM 714 N N . GLU A 1 94 ? 13.593 -2.867 -8.335 1.00 92.75 94 GLU A N 1
ATOM 715 C CA . GLU A 1 94 ? 14.500 -2.384 -9.368 1.00 92.75 94 GLU A CA 1
ATOM 716 C C . GLU A 1 94 ? 13.881 -1.168 -10.054 1.00 92.75 94 GLU A C 1
ATOM 718 O O . GLU A 1 94 ? 12.729 -1.206 -10.507 1.00 92.75 94 GLU A O 1
ATOM 723 N N . ASP A 1 95 ? 14.628 -0.072 -10.089 1.00 88.25 95 ASP A N 1
ATOM 724 C CA . ASP A 1 95 ? 14.213 1.131 -10.784 1.00 88.25 95 ASP A CA 1
ATOM 725 C C . ASP A 1 95 ? 14.249 0.930 -12.316 1.00 88.25 95 ASP A C 1
ATOM 727 O O . ASP A 1 95 ? 14.790 -0.047 -12.838 1.00 88.25 95 ASP A O 1
ATOM 731 N N . PRO A 1 96 ? 13.674 1.850 -13.099 1.00 85.50 96 PRO A N 1
ATOM 732 C CA . PRO A 1 96 ? 13.675 1.722 -14.553 1.00 85.50 96 PRO A CA 1
ATOM 733 C C . PRO A 1 96 ? 15.048 1.801 -15.229 1.00 85.50 96 PRO A C 1
ATOM 735 O O . PRO A 1 96 ? 15.149 1.468 -16.412 1.00 85.50 96 PRO A O 1
ATOM 738 N N . ALA A 1 97 ? 16.067 2.302 -14.530 1.00 88.31 97 ALA A N 1
ATOM 739 C CA . ALA A 1 97 ? 17.446 2.317 -14.997 1.00 88.31 97 ALA A CA 1
ATOM 740 C C . ALA A 1 97 ? 18.158 0.975 -14.735 1.00 88.31 97 ALA A C 1
ATOM 742 O O . ALA A 1 97 ? 19.240 0.761 -15.280 1.00 88.31 97 ALA A O 1
ATOM 743 N N . GLY A 1 98 ? 17.528 0.058 -13.989 1.00 87.25 98 GLY A N 1
ATOM 744 C CA . GLY A 1 98 ? 18.073 -1.245 -13.617 1.00 87.25 98 GLY A CA 1
ATOM 745 C C . GLY A 1 98 ? 18.795 -1.242 -12.268 1.00 87.25 98 GLY A C 1
ATOM 746 O O . GLY A 1 98 ? 19.502 -2.198 -11.958 1.00 87.25 98 GLY A O 1
ATOM 747 N N . GLU A 1 99 ? 18.657 -0.179 -11.472 1.00 88.75 99 GLU A N 1
ATOM 748 C CA . GLU A 1 99 ? 19.290 -0.082 -10.159 1.00 88.75 99 GLU A CA 1
ATOM 749 C C . GLU A 1 99 ? 18.383 -0.694 -9.087 1.00 88.75 99 GLU A C 1
ATOM 751 O O . GLU A 1 99 ? 17.223 -0.308 -8.919 1.00 88.75 99 GLU A O 1
ATOM 756 N N . ALA A 1 100 ? 18.921 -1.654 -8.333 1.00 86.94 100 ALA A N 1
ATOM 757 C CA . ALA A 1 100 ? 18.214 -2.262 -7.215 1.00 86.94 100 ALA A CA 1
ATOM 758 C C . ALA A 1 100 ? 18.173 -1.296 -6.023 1.00 86.94 100 ALA A C 1
ATOM 760 O O . ALA A 1 100 ? 19.205 -0.940 -5.452 1.00 86.94 100 ALA A O 1
ATOM 761 N N . GLU A 1 101 ? 16.968 -0.916 -5.611 1.00 87.50 101 GLU A N 1
ATOM 762 C CA . GLU A 1 101 ? 16.731 -0.079 -4.444 1.00 87.50 101 GLU A CA 1
ATOM 763 C C . GLU A 1 101 ? 16.109 -0.910 -3.320 1.00 87.50 101 GLU A C 1
ATOM 765 O O . GLU A 1 101 ? 15.086 -1.566 -3.509 1.00 87.50 101 GLU A O 1
ATOM 770 N N . ASP A 1 102 ? 16.706 -0.852 -2.132 1.00 86.81 102 ASP A N 1
ATOM 771 C CA . ASP A 1 102 ? 16.237 -1.560 -0.939 1.00 86.81 102 ASP A CA 1
ATOM 772 C C . ASP A 1 102 ? 15.927 -0.579 0.201 1.00 86.81 102 ASP A C 1
ATOM 774 O O . ASP A 1 102 ? 16.488 0.520 0.263 1.00 86.81 102 ASP A O 1
ATOM 778 N N . GLY A 1 103 ? 15.007 -0.946 1.098 1.00 85.00 103 GLY A N 1
ATOM 779 C CA . GLY A 1 103 ? 14.698 -0.156 2.286 1.00 85.00 103 GLY A CA 1
ATOM 780 C C . GLY A 1 103 ? 13.934 1.137 1.999 1.00 85.00 103 GLY A C 1
ATOM 781 O O . GLY A 1 103 ? 13.906 2.042 2.841 1.00 85.00 103 GLY A O 1
ATOM 782 N N . ARG A 1 104 ? 13.295 1.260 0.829 1.00 89.00 104 ARG A N 1
ATOM 783 C CA . ARG A 1 104 ? 12.507 2.447 0.487 1.00 89.00 104 ARG A CA 1
ATOM 784 C C . ARG A 1 104 ? 11.254 2.514 1.342 1.00 89.00 104 ARG A C 1
ATOM 786 O O . ARG A 1 1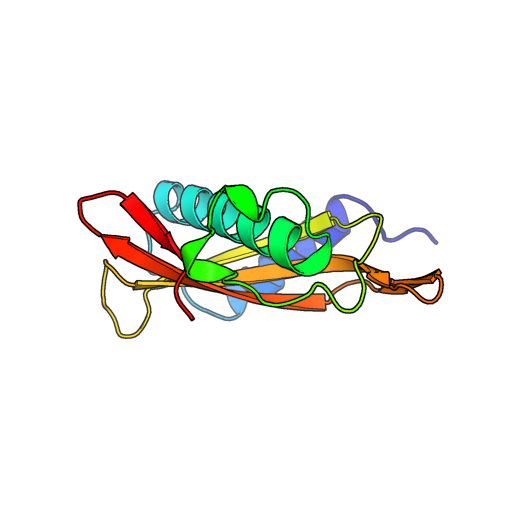04 ? 10.566 1.520 1.549 1.00 89.00 104 ARG A O 1
ATOM 793 N N . SER A 1 105 ? 10.926 3.713 1.818 1.00 90.56 105 SER A N 1
ATOM 794 C CA . SER A 1 105 ? 9.714 3.940 2.607 1.00 90.56 105 SER A CA 1
ATOM 795 C C . SER A 1 105 ? 8.568 4.442 1.734 1.00 90.56 105 SER A C 1
ATOM 797 O O . SER A 1 105 ? 8.769 5.234 0.816 1.00 90.56 105 SER A O 1
ATOM 799 N N . ALA A 1 106 ? 7.358 3.980 2.029 1.00 91.38 106 ALA A N 1
ATOM 800 C CA . ALA A 1 106 ? 6.137 4.406 1.362 1.00 91.38 106 ALA A CA 1
ATOM 801 C C . ALA A 1 106 ? 5.007 4.624 2.365 1.00 91.38 106 ALA A C 1
ATOM 803 O O . ALA A 1 106 ? 4.993 4.043 3.457 1.00 91.38 106 ALA A O 1
ATOM 804 N N . GLN A 1 107 ? 4.049 5.471 1.991 1.00 93.75 107 GLN A N 1
ATOM 805 C CA . GLN A 1 107 ? 2.868 5.749 2.799 1.00 93.75 107 GLN A CA 1
ATOM 806 C C . GLN A 1 107 ? 1.609 5.646 1.949 1.00 93.75 107 GLN A C 1
ATOM 808 O O . GLN A 1 107 ? 1.513 6.281 0.906 1.00 93.75 107 GLN A O 1
ATOM 813 N N . VAL A 1 108 ? 0.626 4.895 2.439 1.00 93.81 108 VAL A N 1
ATOM 814 C CA . VAL A 1 108 ? -0.704 4.795 1.836 1.00 93.81 108 VAL A CA 1
ATOM 815 C C . VAL A 1 108 ? -1.727 5.255 2.863 1.00 93.81 108 VAL A C 1
ATOM 817 O O . VAL A 1 108 ? -1.764 4.752 3.990 1.00 93.81 108 VAL A O 1
ATOM 820 N N . LEU A 1 109 ? -2.555 6.230 2.494 1.00 94.25 109 LEU A N 1
ATOM 821 C CA . LEU A 1 109 ? -3.675 6.669 3.317 1.00 94.25 109 LEU A CA 1
ATOM 822 C C . LEU A 1 109 ? -4.926 5.884 2.938 1.00 94.25 109 LEU A C 1
ATOM 824 O O . LEU A 1 109 ? -5.277 5.756 1.768 1.00 94.25 109 LEU A O 1
ATOM 828 N N . LEU A 1 110 ? -5.600 5.361 3.954 1.00 93.94 110 LEU A N 1
ATOM 829 C CA . LEU A 1 110 ? -6.836 4.611 3.833 1.00 93.94 110 LEU A CA 1
ATOM 830 C C . LEU A 1 110 ? -7.920 5.313 4.649 1.00 93.94 110 LEU A C 1
ATOM 832 O O . LEU A 1 110 ? -7.683 5.752 5.777 1.00 93.94 110 LEU A O 1
ATOM 836 N N . THR A 1 111 ? -9.123 5.377 4.093 1.00 93.62 111 THR A N 1
ATOM 837 C CA . THR A 1 111 ? -10.335 5.770 4.809 1.00 93.62 111 THR A CA 1
ATOM 838 C C . TH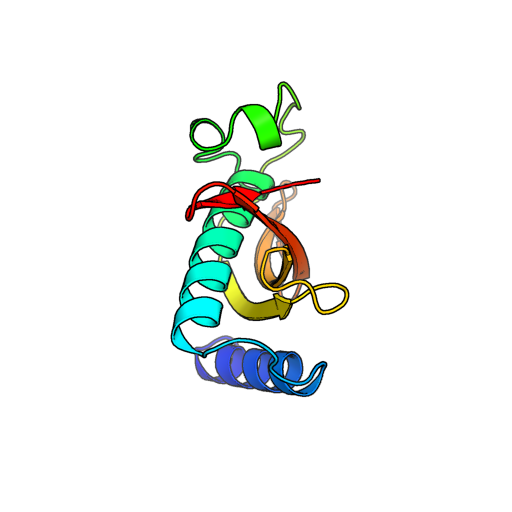R A 1 111 ? -11.312 4.607 4.820 1.00 93.62 111 THR A C 1
ATOM 840 O O . THR A 1 111 ? -11.422 3.868 3.841 1.00 93.62 111 THR A O 1
ATOM 843 N N . ARG A 1 112 ? -12.038 4.428 5.915 1.00 89.69 112 ARG A N 1
ATOM 844 C CA . ARG A 1 112 ? -13.145 3.486 6.000 1.00 89.69 112 ARG A CA 1
ATOM 845 C C . ARG A 1 112 ? -14.417 4.199 5.553 1.00 89.69 112 ARG A C 1
ATOM 847 O O . ARG A 1 112 ? -14.741 5.270 6.057 1.00 89.69 112 ARG A O 1
ATOM 854 N N . SER A 1 113 ? -15.133 3.607 4.606 1.00 84.94 113 SER A N 1
ATOM 855 C CA . SER A 1 113 ? -16.437 4.066 4.130 1.00 84.94 113 SER A CA 1
ATOM 856 C C . SER A 1 113 ? -17.369 2.865 4.010 1.00 84.94 113 SER A C 1
ATOM 858 O O . SER A 1 113 ? -16.995 1.857 3.415 1.00 84.94 113 SER A O 1
ATOM 860 N N . HIS A 1 114 ? -18.558 2.931 4.621 1.00 75.56 114 HIS A N 1
ATOM 861 C CA . HIS A 1 114 ? -19.560 1.851 4.605 1.00 75.56 114 HIS A CA 1
ATOM 862 C C . HIS A 1 114 ? -18.978 0.442 4.870 1.00 75.56 114 HIS A C 1
ATOM 864 O O . HIS A 1 114 ? -19.286 -0.512 4.163 1.00 75.56 114 HIS A O 1
ATOM 870 N N . ALA A 1 115 ? -18.117 0.324 5.890 1.00 77.31 115 ALA A N 1
ATOM 871 C CA . ALA A 1 115 ? -17.397 -0.896 6.293 1.00 77.31 115 ALA A CA 1
ATOM 872 C C . ALA A 1 115 ? -16.293 -1.409 5.341 1.00 77.31 115 ALA A C 1
ATOM 874 O O . ALA A 1 115 ? -15.661 -2.421 5.643 1.00 77.31 115 ALA A O 1
ATOM 875 N N . ALA A 1 116 ? -15.989 -0.703 4.251 1.00 85.69 116 ALA A N 1
ATOM 876 C CA . ALA A 1 116 ? -14.864 -1.007 3.372 1.00 85.69 116 ALA A CA 1
ATOM 877 C C . ALA A 1 116 ? -13.740 0.021 3.534 1.00 85.69 116 ALA A C 1
ATOM 879 O O . ALA A 1 116 ? -13.980 1.225 3.606 1.00 85.69 116 ALA A O 1
ATOM 880 N N . TRP A 1 117 ? -12.496 -0.449 3.560 1.00 91.06 117 TRP A N 1
ATOM 881 C CA . TRP A 1 117 ? -11.329 0.424 3.486 1.00 91.06 117 TRP A CA 1
ATOM 882 C C . TRP A 1 117 ? -11.027 0.779 2.035 1.00 91.06 117 TRP A C 1
ATOM 884 O O . TRP A 1 117 ? -10.973 -0.095 1.168 1.00 91.06 117 TRP A O 1
ATOM 894 N N . GLN A 1 118 ? -10.825 2.065 1.779 1.00 91.19 118 GLN A N 1
ATOM 895 C CA . GLN A 1 118 ? -10.554 2.617 0.460 1.00 91.19 118 GLN A CA 1
ATOM 896 C C . GLN A 1 118 ? -9.334 3.535 0.517 1.00 91.19 118 GLN A C 1
ATOM 898 O O . GLN A 1 118 ? -9.183 4.280 1.489 1.00 91.19 118 GLN A O 1
ATOM 903 N N . PRO A 1 119 ? -8.462 3.501 -0.500 1.00 91.94 119 PRO A N 1
ATOM 904 C CA . PRO A 1 119 ? -7.355 4.434 -0.578 1.00 91.94 119 PRO A CA 1
ATOM 905 C C . PRO A 1 119 ? -7.828 5.855 -0.856 1.00 91.94 119 PRO A C 1
ATOM 907 O O . PRO A 1 119 ? -8.759 6.079 -1.630 1.00 91.94 119 PRO A O 1
ATOM 910 N N . ILE A 1 120 ? -7.156 6.806 -0.217 1.00 90.62 120 ILE A N 1
ATOM 911 C CA . ILE A 1 120 ? -7.356 8.243 -0.398 1.00 90.62 120 ILE A CA 1
ATOM 912 C C . ILE A 1 120 ? -6.002 8.927 -0.592 1.00 90.62 120 ILE A C 1
ATOM 914 O O . ILE A 1 120 ? -4.980 8.426 -0.118 1.00 90.62 120 ILE A O 1
ATOM 918 N N . ARG A 1 121 ? -6.001 10.054 -1.304 1.00 79.44 121 ARG A N 1
ATOM 919 C CA . ARG A 1 121 ? -4.835 10.930 -1.468 1.00 79.44 121 ARG A CA 1
ATOM 920 C C . ARG A 1 121 ? -4.854 12.063 -0.453 1.00 79.44 121 ARG A C 1
ATOM 922 O O . ARG A 1 121 ? -5.969 12.528 -0.124 1.00 79.44 121 ARG A O 1
#

Secondary structure (DSSP, 8-state):
----SHHHHHHHHHHHHHTS---S-HHHHHHHHHHHHHHHHHHHH-TTGGG-HHHHTT---SS--EEEEEEEEEEEEETTEEEEEEEEEEEEEE-TTS-EEEEEEEEEEEEEETTEEEEE-

Radius of gyration: 14.9 Å; chains: 1; bounding box: 48×25×36 Å